Protein AF-A0A1G7YEN1-F1 (afdb_monomer_lite)

Secondary structure (DSSP, 8-state):
-EEESTTTT--HHHHHHHHHHHHHHTTTS--EEE-S-GGGHHHH-SSEEETTTEEE-HHHHHHS-SHHHHHHHHHSPP-

Structure (mmCIF, N/CA/C/O backbone):
data_AF-A0A1G7YEN1-F1
#
_entry.id   AF-A0A1G7YEN1-F1
#
loop_
_atom_site.group_PDB
_atom_site.id
_atom_site.type_symbol
_atom_site.label_atom_id
_atom_site.label_alt_id
_atom_site.label_comp_id
_atom_site.label_asym_id
_atom_site.label_entity_id
_atom_site.label_seq_id
_atom_site.pdbx_PDB_ins_code
_atom_site.Cartn_x
_atom_site.Cartn_y
_atom_site.Cartn_z
_atom_site.occupancy
_atom_site.B_iso_or_equiv
_atom_site.auth_seq_id
_atom_site.auth_comp_id
_atom_site.auth_asym_id
_atom_site.auth_atom_id
_atom_site.pdbx_PDB_model_num
ATOM 1 N N . MET A 1 1 ? -12.977 -8.529 5.140 1.00 80.44 1 MET A N 1
ATOM 2 C CA . MET A 1 1 ? -13.628 -7.684 4.110 1.00 80.44 1 MET A CA 1
ATOM 3 C C . MET A 1 1 ? -12.803 -7.748 2.833 1.00 80.44 1 MET A C 1
ATOM 5 O O . MET A 1 1 ? -11.588 -7.658 2.939 1.00 80.44 1 MET A O 1
ATOM 9 N N . ILE A 1 2 ? -13.424 -7.927 1.666 1.00 81.62 2 ILE A N 1
ATOM 10 C CA . ILE A 1 2 ? -12.733 -7.898 0.366 1.00 81.62 2 ILE A CA 1
ATOM 11 C C . ILE A 1 2 ? -13.298 -6.718 -0.420 1.00 81.62 2 ILE A C 1
ATOM 13 O O . ILE A 1 2 ? -14.514 -6.600 -0.549 1.00 81.62 2 ILE A O 1
ATOM 17 N N . LEU A 1 3 ? -12.425 -5.830 -0.882 1.00 81.06 3 LEU A N 1
ATOM 18 C CA . LEU A 1 3 ? -12.778 -4.648 -1.657 1.00 81.06 3 LEU A CA 1
ATOM 19 C C . LEU A 1 3 ? -12.099 -4.749 -3.018 1.00 81.06 3 LEU A C 1
ATOM 21 O O . LEU A 1 3 ? -10.872 -4.667 -3.105 1.00 81.06 3 LEU A O 1
ATOM 25 N N . ASP A 1 4 ? -12.905 -4.914 -4.060 1.00 76.75 4 ASP A N 1
ATOM 26 C CA . ASP A 1 4 ? -12.453 -4.821 -5.442 1.00 76.75 4 ASP A CA 1
ATOM 27 C C . ASP A 1 4 ? -12.870 -3.466 -6.002 1.00 76.75 4 ASP A C 1
ATOM 29 O O . ASP A 1 4 ? -14.029 -3.072 -5.882 1.00 76.75 4 ASP A O 1
ATOM 33 N N . GLU A 1 5 ? -11.895 -2.725 -6.516 1.00 69.12 5 GLU A N 1
ATOM 34 C CA . GLU A 1 5 ? -12.103 -1.49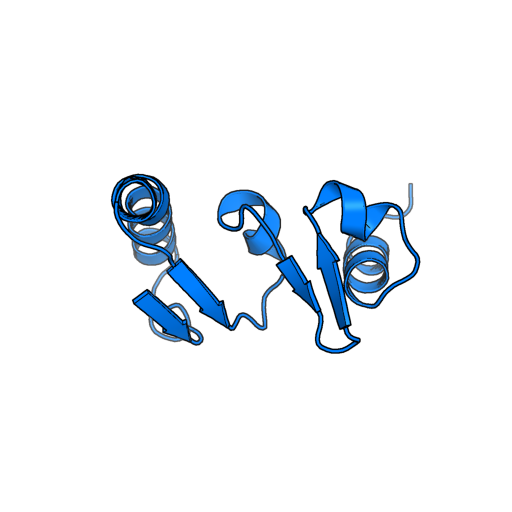0 -7.270 1.00 69.12 5 GLU A CA 1
ATOM 35 C C . GLU A 1 5 ? -13.193 -0.531 -6.729 1.00 69.12 5 GLU A C 1
ATOM 37 O O . GLU A 1 5 ? -13.937 0.091 -7.485 1.00 69.12 5 GLU A O 1
ATOM 42 N N . PHE A 1 6 ? -13.268 -0.341 -5.403 1.00 66.62 6 PHE A N 1
ATOM 43 C CA . PHE A 1 6 ? -14.356 0.394 -4.724 1.00 66.62 6 PHE A CA 1
ATOM 44 C C . PHE A 1 6 ? -14.458 1.898 -5.066 1.00 66.62 6 PHE A C 1
ATOM 46 O O . PHE A 1 6 ? -15.237 2.628 -4.458 1.00 66.62 6 PHE A O 1
ATOM 53 N N . ARG A 1 7 ? -13.644 2.376 -6.011 1.00 63.53 7 ARG A N 1
ATOM 54 C CA . ARG A 1 7 ? -13.453 3.789 -6.356 1.00 63.53 7 ARG A CA 1
ATOM 55 C C . ARG A 1 7 ? -13.978 4.177 -7.722 1.00 63.53 7 ARG A C 1
ATOM 57 O O . ARG A 1 7 ? -14.108 5.371 -7.963 1.00 63.53 7 ARG A O 1
ATOM 64 N N . SER A 1 8 ? -14.268 3.221 -8.605 1.00 65.38 8 SER A N 1
ATOM 65 C CA . SER A 1 8 ? -14.705 3.520 -9.978 1.00 65.38 8 SER A CA 1
ATOM 66 C C . SER A 1 8 ? -15.961 4.405 -10.021 1.00 65.38 8 SER A C 1
ATOM 68 O O . SER A 1 8 ? -16.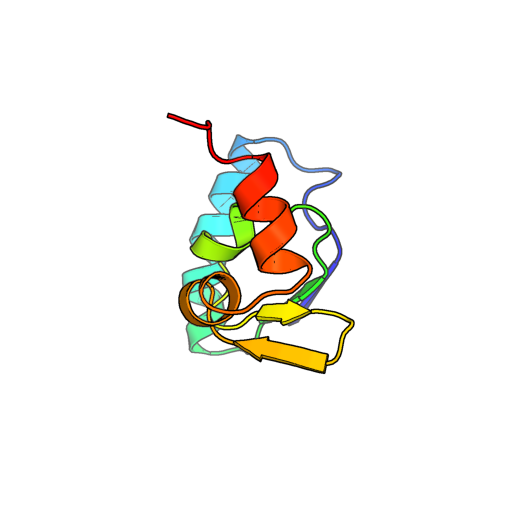120 5.193 -10.948 1.00 65.38 8 SER A O 1
ATOM 70 N N . ALA A 1 9 ? -16.798 4.344 -8.978 1.00 67.75 9 ALA A N 1
ATOM 71 C CA . ALA A 1 9 ? -18.012 5.146 -8.824 1.00 67.75 9 ALA A CA 1
ATOM 72 C C . ALA A 1 9 ? -17.914 6.301 -7.798 1.00 67.75 9 ALA A C 1
ATOM 74 O O . ALA A 1 9 ? -18.905 6.999 -7.588 1.00 67.75 9 ALA A O 1
ATOM 75 N N . MET A 1 10 ? -16.771 6.507 -7.127 1.00 75.81 10 MET A N 1
ATOM 76 C CA . MET A 1 10 ? -16.641 7.500 -6.046 1.00 75.81 10 MET A CA 1
ATOM 77 C C . MET A 1 10 ? -15.964 8.789 -6.517 1.00 75.81 10 MET A C 1
ATOM 79 O O . MET A 1 10 ? -14.933 8.758 -7.185 1.00 75.81 10 MET A O 1
ATOM 83 N N . ASP A 1 11 ? -16.497 9.943 -6.105 1.00 81.31 11 ASP A N 1
ATOM 84 C CA . ASP A 1 11 ? -15.791 11.214 -6.263 1.00 81.31 11 ASP A CA 1
ATOM 85 C C . ASP A 1 11 ? -14.620 11.326 -5.270 1.00 81.31 11 ASP A C 1
ATOM 87 O O . ASP A 1 11 ? -14.588 10.675 -4.224 1.00 81.31 11 ASP A O 1
ATOM 91 N N . ARG A 1 12 ? -13.666 12.215 -5.564 1.00 77.50 12 ARG A N 1
ATOM 92 C CA . ARG A 1 12 ? -12.421 12.371 -4.793 1.00 77.50 12 ARG A CA 1
ATOM 93 C C . ARG A 1 12 ? -12.639 12.693 -3.306 1.00 77.50 12 ARG A C 1
ATOM 95 O O . ARG A 1 12 ? -11.791 12.348 -2.484 1.00 77.50 12 ARG A O 1
ATOM 102 N N . ARG A 1 13 ?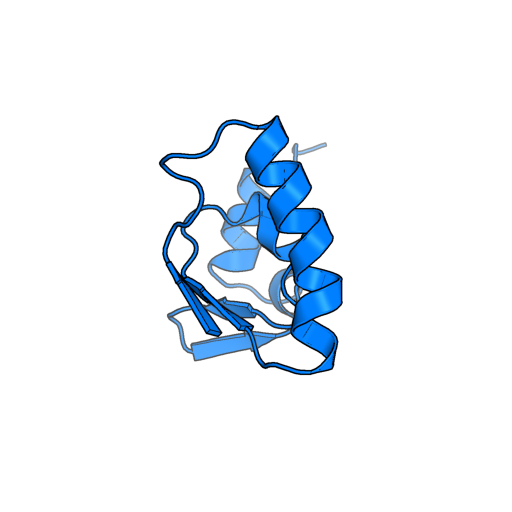 -13.736 13.366 -2.924 1.00 83.12 13 ARG A N 1
ATOM 103 C CA . ARG A 1 13 ? -14.027 13.643 -1.502 1.00 83.12 13 ARG A CA 1
ATOM 104 C C . ARG A 1 13 ? -14.532 12.390 -0.803 1.00 83.12 13 ARG A C 1
ATOM 106 O O . ARG A 1 13 ? -14.036 12.072 0.276 1.00 83.12 13 ARG A O 1
ATOM 113 N N . THR A 1 14 ? -15.455 11.673 -1.436 1.00 83.56 14 THR A N 1
ATOM 114 C CA . THR A 1 14 ? -15.984 10.405 -0.918 1.00 83.56 14 THR A CA 1
ATOM 115 C C . THR A 1 14 ? -14.885 9.349 -0.810 1.00 83.56 14 THR A C 1
ATOM 117 O O . THR A 1 14 ? -14.789 8.662 0.205 1.00 83.56 14 THR A O 1
ATOM 120 N N . GLU A 1 15 ? -13.982 9.292 -1.790 1.00 81.75 15 GLU A N 1
ATOM 121 C CA . GLU A 1 15 ? -12.805 8.424 -1.762 1.00 81.75 15 GLU A CA 1
ATOM 122 C C . GLU A 1 15 ? -11.918 8.713 -0.541 1.00 81.75 15 GLU A C 1
ATOM 124 O O . GLU A 1 15 ? -11.608 7.804 0.228 1.00 81.75 15 GLU A O 1
ATOM 129 N N . ASN A 1 16 ? -11.551 9.978 -0.310 1.00 82.94 16 ASN A N 1
ATOM 130 C CA . ASN A 1 16 ? -10.745 10.365 0.852 1.00 82.94 16 ASN A CA 1
ATOM 131 C C . ASN A 1 16 ? -11.445 10.057 2.182 1.00 82.94 16 ASN A C 1
ATOM 133 O O . ASN A 1 16 ? -10.797 9.628 3.136 1.00 82.94 16 ASN A O 1
ATOM 137 N N . PHE A 1 17 ? -12.762 10.254 2.254 1.00 85.38 17 PHE A N 1
ATOM 138 C CA . PHE A 1 17 ? -13.538 9.900 3.437 1.00 85.38 17 PHE A CA 1
ATOM 139 C C . PHE A 1 17 ? -13.481 8.393 3.715 1.00 85.38 17 PHE A C 1
ATOM 141 O O . PHE A 1 17 ? -13.103 7.990 4.815 1.00 85.38 17 PHE A O 1
ATOM 148 N N . ALA A 1 18 ? -13.767 7.561 2.708 1.00 83.75 18 ALA A N 1
ATOM 149 C CA . ALA A 1 18 ? -13.698 6.107 2.830 1.00 83.75 18 ALA A CA 1
ATOM 150 C C . ALA A 1 18 ? -12.291 5.642 3.239 1.00 83.75 18 ALA A C 1
ATOM 152 O O . ALA A 1 18 ? -12.138 4.803 4.127 1.00 83.75 18 ALA A O 1
ATOM 153 N N . LEU A 1 19 ? -11.255 6.248 2.654 1.00 82.31 19 LEU A N 1
ATOM 154 C CA . LEU A 1 19 ? -9.859 5.978 2.986 1.00 82.31 19 LEU A CA 1
ATOM 155 C C . LEU A 1 19 ? -9.518 6.271 4.445 1.00 82.31 19 LEU A C 1
ATOM 157 O O . LEU A 1 19 ? -8.791 5.497 5.056 1.00 82.31 19 LEU A O 1
ATOM 161 N N . ASN A 1 20 ? -10.075 7.334 5.020 1.00 85.62 20 ASN A N 1
ATOM 162 C CA . ASN A 1 20 ? -9.876 7.674 6.429 1.00 85.62 20 ASN A CA 1
ATOM 163 C C . ASN A 1 20 ? -10.635 6.736 7.384 1.00 85.62 20 ASN A C 1
ATOM 165 O O . ASN A 1 20 ? -10.283 6.630 8.562 1.00 85.62 20 ASN A O 1
ATOM 169 N N . CYS A 1 21 ? -11.667 6.041 6.901 1.00 85.12 21 CYS A N 1
ATOM 170 C CA . CYS A 1 21 ? -12.397 5.039 7.677 1.00 85.12 21 CYS A CA 1
ATOM 171 C C . CYS A 1 21 ? -11.672 3.689 7.722 1.00 85.12 21 CYS A C 1
ATOM 173 O O . CYS A 1 21 ? -11.731 2.999 8.738 1.00 85.12 21 CYS A O 1
ATOM 175 N N . ILE A 1 22 ? -10.951 3.323 6.660 1.00 84.06 22 ILE A N 1
ATOM 176 C CA . ILE A 1 22 ? -10.269 2.024 6.537 1.00 84.06 22 ILE A CA 1
ATOM 177 C C . ILE A 1 22 ? -9.309 1.732 7.711 1.00 84.06 22 ILE A C 1
ATOM 179 O O . ILE A 1 22 ? -9.405 0.639 8.273 1.00 84.06 22 ILE A O 1
ATOM 183 N N . PRO A 1 23 ? -8.456 2.673 8.172 1.00 82.94 23 PRO A N 1
ATOM 184 C CA . PRO A 1 23 ? -7.609 2.477 9.348 1.00 82.94 23 PRO A CA 1
ATOM 185 C C . PRO A 1 23 ? -8.366 2.155 10.638 1.00 82.94 23 PRO A C 1
ATOM 187 O O . PRO A 1 23 ? -7.813 1.500 11.514 1.00 82.94 23 PRO A O 1
ATOM 190 N N . LYS A 1 24 ? -9.615 2.616 10.771 1.00 85.81 24 LYS A N 1
ATOM 191 C CA . LYS A 1 24 ? -10.448 2.342 11.949 1.00 85.81 24 LYS A CA 1
ATOM 192 C C . LYS A 1 24 ? -11.018 0.926 11.889 1.00 85.81 24 LYS A C 1
ATOM 194 O O . LYS A 1 24 ? -11.011 0.221 12.884 1.00 85.81 24 LYS A O 1
ATOM 199 N N . ILE A 1 25 ? -11.446 0.495 10.702 1.00 83.19 25 ILE A N 1
ATOM 200 C CA . ILE A 1 25 ? -12.037 -0.833 10.474 1.00 83.19 25 ILE A CA 1
ATOM 201 C C . ILE A 1 25 ? -10.972 -1.936 10.559 1.00 83.19 25 ILE A C 1
ATOM 203 O O . ILE A 1 25 ? -11.236 -3.021 11.076 1.00 83.19 25 ILE A O 1
ATOM 207 N N . LYS A 1 26 ? -9.748 -1.665 10.085 1.00 80.75 26 LYS A N 1
ATOM 208 C CA . LYS A 1 26 ? -8.678 -2.673 10.043 1.00 80.75 26 LYS A CA 1
ATOM 209 C C . LYS A 1 26 ? -8.153 -3.115 11.415 1.00 80.75 26 LYS A C 1
ATOM 211 O O . LYS A 1 26 ? -7.421 -4.094 11.474 1.00 80.75 26 LYS A O 1
ATOM 216 N N . GLN A 1 27 ? -8.502 -2.412 12.499 1.00 82.00 27 GLN A N 1
ATOM 217 C CA . GLN A 1 27 ? -8.087 -2.788 13.858 1.00 82.00 27 GLN A CA 1
ATOM 218 C C . GLN A 1 27 ? -8.730 -4.101 14.318 1.00 82.00 27 GLN A C 1
ATOM 220 O O . GLN A 1 27 ? -8.111 -4.857 15.059 1.00 82.00 27 GLN A O 1
ATOM 225 N N . GLU A 1 28 ? -9.941 -4.392 13.844 1.00 85.75 28 GLU A N 1
ATOM 226 C CA . GLU A 1 28 ? -10.722 -5.557 14.280 1.00 85.75 28 GLU A CA 1
ATOM 227 C C . GLU A 1 28 ? -10.997 -6.543 13.138 1.00 85.75 28 GLU A C 1
ATOM 229 O O . GLU A 1 28 ? -11.514 -7.636 13.358 1.00 85.75 28 GLU A O 1
ATOM 234 N N . THR A 1 29 ? -10.694 -6.177 11.889 1.00 86.69 29 THR A N 1
ATOM 235 C CA . THR A 1 29 ? -11.028 -6.993 10.718 1.00 86.69 29 THR A CA 1
ATOM 236 C C . THR A 1 29 ? -9.945 -6.929 9.652 1.00 86.69 29 THR A C 1
ATOM 238 O O . THR A 1 29 ? -9.565 -5.855 9.194 1.00 86.69 29 THR A O 1
ATOM 241 N N . ALA A 1 30 ? -9.515 -8.095 9.165 1.00 87.69 30 ALA A N 1
ATOM 242 C CA . ALA A 1 30 ? -8.637 -8.174 8.005 1.00 87.69 30 ALA A CA 1
ATOM 243 C C . ALA A 1 30 ? -9.340 -7.632 6.746 1.00 87.69 30 ALA A C 1
ATOM 245 O O . ALA A 1 30 ? -10.465 -8.032 6.402 1.00 87.69 30 ALA A O 1
ATOM 246 N N . VAL A 1 31 ? -8.657 -6.733 6.037 1.00 88.00 31 VAL A N 1
ATOM 247 C CA . VAL A 1 31 ? -9.143 -6.122 4.798 1.00 88.00 31 VAL A CA 1
ATOM 248 C C . VAL A 1 31 ? -8.227 -6.513 3.647 1.00 88.00 31 VAL A C 1
ATOM 250 O O . VAL A 1 31 ? -7.029 -6.253 3.687 1.00 88.00 31 VAL A O 1
ATOM 253 N N . PHE A 1 32 ? -8.805 -7.128 2.621 1.00 88.44 32 PHE A N 1
ATOM 254 C CA . PHE A 1 32 ? -8.132 -7.451 1.370 1.00 88.44 32 PHE A CA 1
ATOM 255 C C . PHE A 1 32 ? -8.568 -6.476 0.283 1.00 88.44 32 PHE A C 1
ATOM 257 O O . PHE A 1 32 ? -9.763 -6.263 0.079 1.00 88.44 32 PHE A O 1
ATOM 264 N N . PHE A 1 33 ? -7.591 -5.913 -0.422 1.00 87.38 33 PHE A N 1
ATOM 265 C CA . PHE A 1 33 ? -7.813 -5.022 -1.555 1.00 87.38 33 PHE A CA 1
ATOM 266 C C . PHE A 1 33 ? -7.327 -5.682 -2.836 1.00 87.38 33 PHE A C 1
ATOM 268 O O . PHE A 1 33 ? -6.198 -6.170 -2.884 1.00 87.38 33 PHE A O 1
ATOM 275 N N . ILE A 1 34 ? -8.150 -5.626 -3.877 1.00 87.19 34 ILE A N 1
ATOM 276 C CA . ILE A 1 34 ? -7.735 -5.880 -5.255 1.00 87.19 34 ILE A CA 1
ATOM 277 C C . ILE A 1 34 ? -7.734 -4.515 -5.948 1.00 87.19 34 ILE A C 1
ATOM 279 O O . ILE A 1 34 ? -8.739 -3.806 -5.962 1.00 87.19 34 ILE A O 1
ATOM 283 N N . ILE A 1 35 ? -6.560 -4.077 -6.404 1.00 81.00 35 ILE A N 1
ATOM 284 C CA . ILE A 1 35 ? -6.337 -2.696 -6.846 1.00 81.00 35 ILE A CA 1
ATOM 285 C C . ILE A 1 35 ? -5.447 -2.660 -8.080 1.00 81.00 35 ILE A C 1
ATOM 287 O O . ILE A 1 35 ? -4.326 -3.157 -8.061 1.00 81.00 35 ILE A O 1
ATOM 291 N N . HIS A 1 36 ? -5.931 -1.978 -9.118 1.00 81.19 36 HIS A N 1
ATOM 292 C CA . HIS A 1 36 ? -5.163 -1.666 -10.323 1.00 81.19 36 HIS A CA 1
ATOM 293 C C . HIS A 1 36 ? -4.410 -0.322 -10.210 1.00 81.19 36 HIS A C 1
ATOM 295 O O . HIS A 1 36 ? -3.492 -0.058 -10.981 1.00 81.19 36 HIS A O 1
ATOM 301 N N . ARG A 1 37 ? -4.769 0.543 -9.241 1.00 81.50 37 ARG A N 1
ATOM 302 C CA . ARG A 1 37 ? -4.087 1.827 -8.978 1.00 81.50 37 ARG A CA 1
ATOM 303 C C . ARG A 1 37 ? -3.141 1.705 -7.794 1.00 81.50 37 ARG A C 1
ATOM 305 O O . ARG A 1 37 ? -3.562 1.757 -6.639 1.00 81.50 37 ARG A O 1
ATOM 312 N N . LEU A 1 38 ? -1.850 1.578 -8.081 1.00 84.94 38 LEU A N 1
ATOM 313 C CA . LEU A 1 38 ? -0.842 1.333 -7.050 1.00 84.94 38 LEU A CA 1
ATOM 314 C C . LEU A 1 38 ? -0.484 2.583 -6.226 1.00 84.94 38 LEU A C 1
ATOM 316 O O . LEU A 1 38 ? 0.034 2.452 -5.122 1.00 84.94 38 LEU A O 1
ATOM 320 N N . ASN A 1 39 ? -0.816 3.789 -6.700 1.00 83.31 39 ASN A N 1
ATOM 321 C CA . ASN A 1 39 ? -0.483 5.066 -6.048 1.00 83.31 39 ASN A CA 1
ATOM 322 C C . ASN A 1 39 ? -1.017 5.217 -4.609 1.00 83.31 39 ASN A C 1
ATOM 324 O O . ASN A 1 39 ? -0.484 6.001 -3.825 1.00 83.31 39 ASN A O 1
ATOM 328 N N . ILE A 1 40 ? -2.077 4.491 -4.257 1.00 83.06 40 ILE A N 1
ATOM 329 C CA . ILE A 1 40 ? -2.668 4.531 -2.921 1.00 83.06 40 ILE A CA 1
ATOM 330 C C . ILE A 1 40 ? -2.172 3.407 -2.008 1.00 83.06 40 ILE A C 1
ATOM 332 O O . ILE A 1 40 ? -2.324 3.505 -0.792 1.00 83.06 40 ILE A O 1
ATOM 336 N N . VAL A 1 41 ? -1.566 2.358 -2.565 1.00 87.94 41 VAL A N 1
ATOM 337 C CA . VAL A 1 41 ? -1.065 1.204 -1.806 1.00 87.94 41 VAL A CA 1
ATOM 338 C C . VAL A 1 41 ? -0.266 1.632 -0.562 1.00 87.94 41 VAL A C 1
ATOM 340 O O . VAL A 1 41 ? -0.606 1.145 0.516 1.00 87.94 41 VAL A O 1
ATOM 343 N N . PRO A 1 42 ? 0.672 2.606 -0.632 1.00 87.69 42 PRO A N 1
ATOM 344 C CA . PRO A 1 42 ? 1.469 3.011 0.532 1.00 87.69 42 PRO A CA 1
ATOM 345 C C . PRO A 1 42 ? 0.654 3.626 1.678 1.00 87.69 42 PRO A C 1
ATOM 347 O O . PRO A 1 42 ? 1.135 3.704 2.801 1.00 87.69 42 PRO A O 1
ATOM 350 N N . LYS A 1 43 ? -0.569 4.102 1.407 1.00 84.25 43 LYS A N 1
ATOM 351 C CA . LYS A 1 43 ? -1.426 4.770 2.400 1.00 84.25 43 LYS A CA 1
ATOM 352 C C . LYS A 1 43 ? -2.384 3.818 3.112 1.00 84.25 43 LYS A C 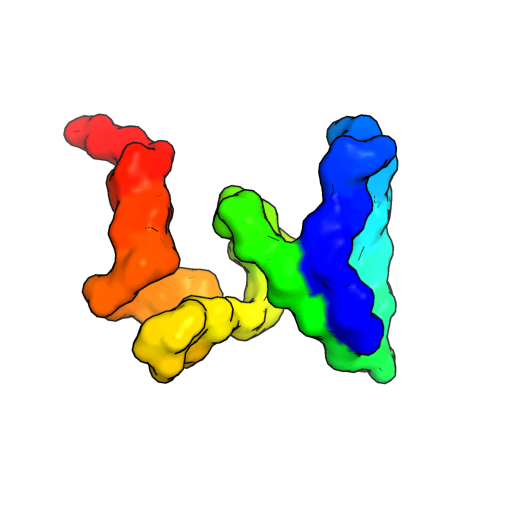1
ATOM 354 O O . LYS A 1 43 ? -2.899 4.175 4.166 1.00 84.25 43 LYS A O 1
ATOM 359 N N . ILE A 1 44 ? -2.686 2.663 2.516 1.00 84.88 44 ILE A N 1
ATOM 360 C CA . ILE A 1 44 ? -3.775 1.790 2.988 1.00 84.88 44 ILE A CA 1
ATOM 361 C C . ILE A 1 44 ? -3.349 0.362 3.289 1.00 84.88 44 ILE A C 1
ATOM 363 O O . ILE A 1 44 ? -4.026 -0.304 4.068 1.00 84.88 44 ILE A O 1
ATOM 367 N N . ALA A 1 45 ? -2.278 -0.117 2.658 1.00 88.75 45 ALA A N 1
ATOM 368 C CA . ALA A 1 45 ? -1.872 -1.506 2.742 1.00 88.75 45 ALA A CA 1
ATOM 369 C C . ALA A 1 45 ? -0.693 -1.654 3.700 1.00 88.75 45 ALA A C 1
ATOM 371 O O . ALA A 1 45 ? 0.350 -1.031 3.516 1.00 88.75 45 ALA A O 1
ATOM 372 N N . ASP A 1 46 ? -0.852 -2.524 4.693 1.00 89.81 46 ASP A N 1
ATOM 373 C CA . ASP A 1 46 ? 0.244 -2.910 5.582 1.00 89.81 46 ASP A CA 1
ATOM 374 C C . ASP A 1 46 ? 1.200 -3.895 4.876 1.00 89.81 46 ASP A C 1
ATOM 376 O O . ASP A 1 46 ? 2.414 -3.859 5.071 1.00 89.81 46 ASP A O 1
ATOM 380 N N . ARG A 1 47 ? 0.657 -4.752 4.000 1.00 91.62 47 ARG A N 1
ATOM 381 C CA . ARG A 1 47 ? 1.405 -5.660 3.119 1.00 91.62 47 ARG A CA 1
ATOM 382 C C . ARG A 1 47 ? 0.786 -5.689 1.730 1.00 91.62 47 ARG A C 1
ATOM 384 O O . ARG A 1 47 ? -0.418 -5.518 1.564 1.00 91.62 47 ARG A O 1
ATOM 391 N N . VAL A 1 48 ? 1.625 -5.954 0.743 1.00 92.38 48 VAL A N 1
ATOM 392 C CA . VAL A 1 48 ? 1.289 -5.983 -0.677 1.00 92.38 48 VAL A CA 1
ATOM 393 C C . VAL A 1 48 ? 1.729 -7.328 -1.231 1.00 92.38 48 VAL A C 1
ATOM 395 O O . VAL A 1 48 ? 2.824 -7.792 -0.922 1.00 92.38 48 VAL A O 1
ATOM 398 N N . SER A 1 49 ? 0.876 -7.950 -2.041 1.00 91.25 49 SER A N 1
ATOM 399 C CA . SER A 1 49 ? 1.208 -9.156 -2.795 1.00 91.25 49 SER A CA 1
ATOM 400 C C . SER A 1 49 ? 1.073 -8.861 -4.281 1.00 91.25 49 SER A C 1
ATOM 402 O O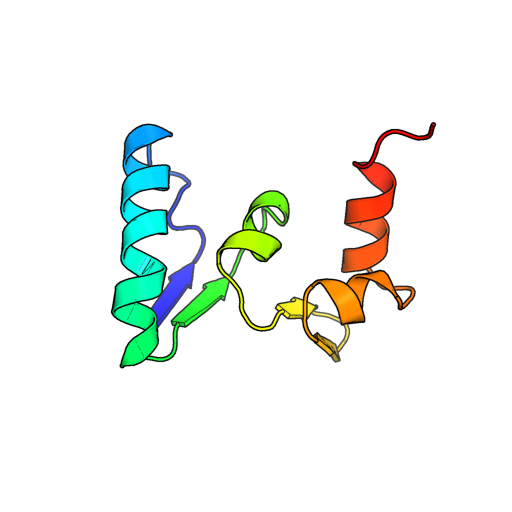 . SER A 1 49 ? 0.057 -8.327 -4.724 1.00 91.25 49 SER A O 1
ATOM 404 N N . VAL A 1 50 ? 2.111 -9.186 -5.035 1.00 87.44 50 VAL A N 1
ATOM 405 C CA . VAL A 1 50 ? 2.183 -9.058 -6.487 1.00 87.44 50 VAL A CA 1
ATOM 406 C C . VAL A 1 50 ? 1.957 -10.444 -7.086 1.00 87.44 50 VAL A C 1
ATOM 408 O O . VAL A 1 50 ? 2.430 -11.441 -6.538 1.00 87.44 50 VAL A O 1
ATOM 411 N N . LEU A 1 51 ? 1.258 -10.512 -8.224 1.00 77.25 51 LEU A N 1
ATOM 412 C CA . LEU A 1 51 ? 0.867 -11.767 -8.890 1.00 77.25 51 LEU A CA 1
ATOM 413 C C . LEU A 1 51 ? 2.050 -12.715 -9.198 1.00 77.25 51 LEU A C 1
ATOM 415 O O . LEU A 1 51 ? 1.852 -13.917 -9.332 1.00 77.25 51 LEU A O 1
ATOM 419 N N . GLU A 1 52 ? 3.288 -12.220 -9.219 1.00 75.19 52 GLU A N 1
ATOM 420 C CA . GLU A 1 52 ? 4.522 -13.002 -9.405 1.00 75.19 52 GLU A CA 1
ATOM 421 C C . GLU A 1 52 ? 5.072 -13.646 -8.109 1.00 75.19 52 GLU A C 1
ATOM 423 O O . GLU A 1 52 ? 6.278 -13.830 -7.961 1.00 75.19 52 GLU A O 1
ATOM 428 N N . HIS A 1 53 ? 4.212 -13.995 -7.144 1.00 75.94 53 HIS A N 1
ATOM 429 C CA . HIS A 1 53 ? 4.594 -14.621 -5.860 1.00 75.94 53 HIS A CA 1
ATOM 430 C C . HIS A 1 53 ? 5.537 -13.777 -4.980 1.00 75.94 53 HIS A C 1
ATOM 432 O O . HIS A 1 53 ? 6.237 -14.304 -4.110 1.00 75.94 53 HIS A O 1
ATOM 438 N N . LYS A 1 54 ? 5.563 -12.455 -5.168 1.00 84.06 54 LYS A N 1
ATOM 439 C CA . LYS A 1 54 ? 6.317 -11.535 -4.307 1.00 84.06 54 LYS A CA 1
ATOM 440 C C . LYS A 1 54 ? 5.364 -10.828 -3.363 1.00 84.06 54 LYS A C 1
ATOM 442 O O . LYS A 1 54 ? 4.397 -10.218 -3.802 1.00 84.06 54 LYS A O 1
ATOM 447 N N . SER A 1 55 ? 5.653 -10.888 -2.067 1.00 90.88 55 SER A N 1
ATOM 448 C CA . SER A 1 55 ? 4.875 -10.185 -1.052 1.00 90.88 55 SER A CA 1
ATOM 449 C C . SER A 1 55 ? 5.783 -9.507 -0.043 1.00 90.88 55 SER A C 1
ATOM 451 O O . SER A 1 55 ? 6.783 -10.097 0.362 1.00 90.88 55 SER A O 1
ATOM 453 N N . GLY A 1 56 ? 5.405 -8.316 0.396 1.00 92.38 56 GLY A N 1
ATOM 454 C CA . GLY A 1 56 ? 6.171 -7.538 1.359 1.00 92.38 56 GLY A CA 1
ATOM 455 C C . GLY A 1 56 ? 5.476 -6.230 1.697 1.00 92.38 56 GLY A C 1
ATOM 456 O O . GLY A 1 56 ? 4.375 -5.947 1.221 1.00 92.38 56 GLY A O 1
ATOM 457 N N . THR A 1 57 ? 6.109 -5.433 2.539 1.00 93.50 57 THR A N 1
ATOM 458 C CA . THR A 1 57 ? 5.752 -4.029 2.729 1.00 93.50 57 THR A CA 1
ATOM 459 C C . THR A 1 57 ? 6.071 -3.226 1.466 1.00 93.50 57 THR A C 1
ATOM 461 O O . THR A 1 57 ? 6.774 -3.686 0.564 1.00 93.50 57 THR A O 1
ATOM 464 N N . HIS A 1 58 ? 5.566 -1.992 1.400 1.00 92.12 58 HIS A N 1
ATOM 465 C CA . HIS A 1 58 ? 5.917 -1.064 0.325 1.00 92.12 58 HIS A CA 1
ATOM 466 C C . HIS A 1 58 ? 7.442 -0.925 0.159 1.00 92.12 58 HIS A C 1
ATOM 468 O O . HIS A 1 58 ? 7.934 -1.023 -0.959 1.00 92.12 58 HIS A O 1
ATOM 474 N N . GLN A 1 59 ? 8.182 -0.761 1.261 1.00 91.50 59 GLN A N 1
ATOM 475 C CA . GLN A 1 59 ? 9.641 -0.607 1.241 1.00 91.50 59 GLN A CA 1
ATOM 476 C C . GLN A 1 59 ? 10.350 -1.877 0.755 1.00 91.50 59 GLN A C 1
ATOM 478 O O . GLN A 1 59 ? 11.134 -1.805 -0.187 1.00 91.50 59 GLN A O 1
ATOM 483 N N . GLU A 1 60 ? 10.005 -3.044 1.306 1.00 92.56 60 GLU A N 1
ATOM 484 C CA . GLU A 1 60 ? 10.603 -4.332 0.903 1.00 92.56 60 GLU A CA 1
ATOM 485 C C . GLU A 1 60 ? 10.410 -4.616 -0.599 1.00 92.56 60 GLU A C 1
ATOM 487 O O . GLU A 1 60 ? 11.289 -5.153 -1.278 1.00 92.56 60 GLU A O 1
ATOM 492 N N . LEU A 1 61 ? 9.250 -4.241 -1.149 1.00 92.12 61 LEU A N 1
ATOM 493 C CA . LEU A 1 61 ? 8.980 -4.399 -2.576 1.00 92.12 61 LEU A CA 1
ATOM 494 C C . LEU A 1 61 ? 9.698 -3.368 -3.450 1.00 92.12 61 LEU A C 1
ATOM 496 O O . LEU A 1 61 ? 9.912 -3.656 -4.622 1.00 92.12 61 LEU A O 1
ATOM 500 N N . LEU A 1 62 ? 10.073 -2.197 -2.934 1.00 91.88 62 LEU A N 1
ATOM 501 C CA . LEU A 1 62 ? 10.872 -1.224 -3.690 1.00 91.88 62 LEU A CA 1
ATOM 502 C C . LEU A 1 62 ? 12.351 -1.624 -3.783 1.00 91.88 62 LEU A C 1
ATOM 504 O O . LEU A 1 62 ? 13.004 -1.307 -4.776 1.00 91.88 62 LEU A O 1
ATOM 508 N N . GLU A 1 63 ? 12.868 -2.333 -2.779 1.00 91.38 63 GLU A N 1
ATOM 509 C CA . GLU A 1 63 ? 14.268 -2.778 -2.715 1.00 91.38 63 GLU A CA 1
ATOM 510 C C . GLU A 1 63 ? 14.589 -3.930 -3.677 1.00 91.38 63 GLU A C 1
ATOM 512 O O . GLU A 1 63 ? 15.745 -4.153 -4.037 1.00 91.38 63 GLU A O 1
ATOM 517 N N . THR A 1 64 ? 13.573 -4.670 -4.118 1.00 86.88 64 THR A N 1
ATOM 518 C CA . THR A 1 64 ? 13.742 -5.825 -5.006 1.00 86.88 64 THR A CA 1
ATOM 519 C C . THR A 1 64 ? 13.290 -5.507 -6.426 1.00 86.88 64 THR A C 1
ATOM 521 O O . THR A 1 64 ? 12.343 -4.758 -6.634 1.00 86.88 64 THR A O 1
ATOM 524 N N . SER A 1 65 ? 13.945 -6.100 -7.430 1.00 88.50 65 SER A N 1
ATOM 525 C CA . SER A 1 65 ? 13.500 -5.984 -8.824 1.00 88.50 65 SER A CA 1
ATOM 526 C C . SER A 1 65 ? 12.236 -6.820 -9.040 1.00 88.50 65 SER A C 1
ATOM 528 O O . SER A 1 65 ? 12.289 -8.050 -9.035 1.00 88.50 65 SER A O 1
ATOM 530 N N . ASN A 1 66 ? 11.095 -6.148 -9.167 1.00 89.19 66 ASN A N 1
ATOM 531 C CA . ASN A 1 66 ? 9.779 -6.746 -9.403 1.00 89.19 66 ASN A CA 1
ATOM 532 C C . ASN A 1 66 ? 8.826 -5.734 -10.076 1.00 89.19 66 ASN A C 1
ATOM 534 O O . ASN A 1 66 ? 9.125 -4.536 -10.123 1.00 89.19 66 ASN A O 1
ATOM 538 N N . PHE A 1 67 ? 7.655 -6.196 -10.529 1.00 88.56 67 PHE A N 1
ATOM 539 C CA . PHE A 1 67 ? 6.630 -5.351 -11.162 1.00 88.56 67 PHE A CA 1
ATOM 540 C C . PHE A 1 67 ? 6.261 -4.099 -10.347 1.00 88.56 67 PHE A C 1
ATOM 542 O O . PHE A 1 67 ? 6.127 -3.010 -10.900 1.00 88.56 67 PHE A O 1
ATOM 549 N N . TYR A 1 68 ? 6.143 -4.227 -9.023 1.00 90.44 68 TYR A N 1
ATOM 550 C CA . TYR A 1 68 ? 5.825 -3.108 -8.139 1.00 90.44 68 TYR A CA 1
ATOM 551 C C . TYR A 1 68 ? 6.944 -2.056 -8.138 1.00 90.44 68 TYR A C 1
ATOM 553 O O . TYR A 1 68 ? 6.673 -0.873 -8.330 1.00 90.44 68 TYR A O 1
ATOM 561 N N . SER A 1 69 ? 8.204 -2.475 -7.990 1.00 91.19 69 SER A N 1
ATOM 562 C CA . SER A 1 69 ? 9.364 -1.574 -8.057 1.00 91.19 69 SER A CA 1
ATOM 563 C C . SER A 1 69 ? 9.489 -0.876 -9.415 1.00 91.19 69 SER A C 1
ATOM 565 O O . SER A 1 69 ? 9.833 0.302 -9.461 1.00 91.19 69 SER A O 1
ATOM 567 N N . LEU A 1 70 ? 9.188 -1.581 -10.514 1.00 89.38 70 LEU A N 1
ATOM 568 C CA . LEU A 1 70 ? 9.260 -1.050 -11.877 1.00 89.38 70 LEU A CA 1
ATOM 569 C C . LEU A 1 70 ? 8.212 0.044 -12.084 1.00 89.38 70 LEU A C 1
ATOM 571 O O . LEU A 1 70 ? 8.567 1.146 -12.488 1.00 89.38 70 LEU A O 1
ATOM 575 N N . TYR A 1 71 ? 6.963 -0.219 -11.688 1.00 89.00 71 TYR A N 1
ATOM 576 C CA . TYR A 1 71 ? 5.889 0.774 -11.731 1.00 89.00 71 TYR A CA 1
ATOM 577 C C . TYR A 1 71 ? 6.267 2.068 -10.996 1.00 89.00 71 TYR A C 1
ATOM 579 O O . TYR A 1 71 ? 6.065 3.164 -11.511 1.00 89.00 71 TYR A O 1
ATOM 587 N N . TRP A 1 72 ? 6.832 1.966 -9.788 1.00 89.44 72 TRP A N 1
ATOM 588 C CA . TRP A 1 72 ? 7.218 3.159 -9.030 1.00 89.44 72 TRP A CA 1
ATOM 589 C C . TRP A 1 72 ? 8.417 3.887 -9.641 1.00 89.44 72 TRP A C 1
ATOM 591 O O . TRP A 1 72 ? 8.437 5.113 -9.610 1.00 89.44 72 TRP A O 1
ATOM 601 N N . LYS A 1 73 ? 9.375 3.175 -10.246 1.00 88.38 73 LYS A N 1
ATOM 602 C CA . LYS A 1 73 ? 10.504 3.791 -10.964 1.00 88.38 73 LYS A CA 1
ATOM 603 C C . LYS A 1 73 ? 10.071 4.564 -12.211 1.00 88.38 73 LYS A C 1
ATOM 605 O O . LYS A 1 73 ? 10.681 5.578 -12.509 1.00 88.38 73 LYS A O 1
ATOM 610 N N . GLU A 1 74 ? 9.035 4.114 -12.916 1.00 84.75 74 GLU A N 1
ATOM 611 C CA . GLU A 1 74 ? 8.510 4.807 -14.104 1.00 84.75 74 GLU A CA 1
ATOM 612 C C . GLU A 1 74 ? 7.759 6.106 -13.769 1.00 84.75 74 GLU A C 1
ATOM 614 O O . GLU A 1 74 ? 7.648 6.994 -14.611 1.00 84.75 74 GLU A O 1
ATOM 619 N N . ILE A 1 75 ? 7.222 6.218 -12.550 1.00 79.00 75 ILE A N 1
ATOM 620 C CA . ILE A 1 75 ? 6.366 7.341 -12.129 1.00 79.00 75 ILE A CA 1
ATOM 621 C C . ILE A 1 75 ? 7.130 8.349 -11.267 1.00 79.00 75 ILE A C 1
ATOM 623 O O . ILE A 1 75 ? 6.730 9.513 -11.178 1.00 79.00 75 ILE A O 1
ATOM 627 N N . LEU A 1 76 ? 8.215 7.922 -10.619 1.00 68.75 76 LEU A N 1
ATOM 628 C CA . LEU A 1 76 ? 9.123 8.839 -9.944 1.00 68.75 76 LEU A CA 1
ATOM 629 C C . LEU A 1 76 ? 9.852 9.680 -11.004 1.00 68.75 76 LEU A C 1
ATOM 631 O O . LEU A 1 76 ? 10.369 9.117 -11.969 1.00 68.75 76 LEU A O 1
ATOM 635 N N . PRO A 1 77 ? 9.883 11.016 -10.860 1.00 56.47 77 PRO A N 1
ATOM 636 C CA . PRO A 1 77 ? 10.663 11.850 -11.760 1.00 56.47 77 PRO A CA 1
ATOM 637 C C . PRO A 1 77 ? 12.129 11.411 -11.697 1.00 56.47 77 PRO A C 1
ATOM 639 O O . PRO A 1 77 ? 12.677 11.217 -10.613 1.00 56.47 77 P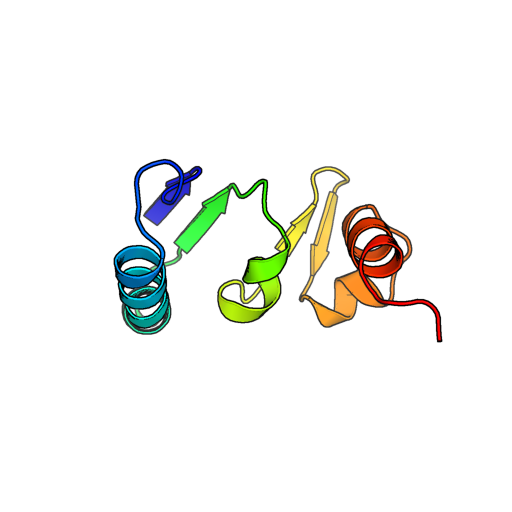RO A O 1
ATOM 642 N N . VAL A 1 78 ? 12.734 11.216 -12.867 1.00 56.00 78 VAL A N 1
ATOM 643 C CA . VAL A 1 78 ? 14.189 11.112 -12.986 1.00 56.00 78 VAL A CA 1
ATOM 644 C C . VAL A 1 78 ? 14.729 12.502 -12.658 1.00 56.00 78 VAL A C 1
ATOM 646 O O . VAL A 1 78 ? 14.325 13.460 -13.320 1.00 56.00 78 VAL A O 1
ATOM 649 N N . ASP A 1 79 ? 15.542 12.602 -11.606 1.00 53.50 79 ASP A N 1
ATOM 650 C CA . ASP A 1 79 ? 16.250 13.838 -11.245 1.00 53.50 79 ASP A CA 1
ATOM 651 C C . ASP A 1 79 ? 17.116 14.361 -12.408 1.00 53.50 79 ASP A C 1
ATOM 653 O O . ASP A 1 79 ? 17.753 13.531 -13.105 1.00 53.50 79 ASP A O 1
#

Foldseek 3Di:
DEDEPVPPPDDPVRVVVVLVCLVVVVVPDDYHYDDPDCPCCLSRPQKDADPVRDIDGLVVVCVDPDPSVVVVVVVPDDD

InterPro domains:
  IPR027417 P-loop containing nucleoside triphosphate hydrolase [G3DSA:3.40.50.300] (1-75)
  IPR027417 P-loop containing nucleoside triphosphate hydrolase [SSF52540] (1-73)

Radius of gyration: 13.64 Å; chains: 1; bounding box: 34×28×28 Å

Organism: NCBI:txid470826

pLDDT: mean 83.06, std 8.62, range [53.5, 93.5]

Sequence (79 aa):
MILDEFRSAMDRRTENFALNCIPKIKQETAVFFIIHRLNIVPKIADRVSVLEHKSGTHQELLETSNFYSLYWKEILPVD